Protein AF-A0A0K2Y2B6-F1 (afdb_monomer_lite)

Sequence (69 aa):
MPFLLAKLEKDLFEREECARLVLLAMFARKAIFLYRPLGTAKSMIARKVSLPLAHLKISFSALLHRFST

Organism: NCBI:txid1578720

Foldseek 3Di:
DVVLLVQLCVVVPPCSVVLVVVLVCVVVVHDDDDDDDPPNCPVVSLVSSCVVVVVVVPDDDDDDDPPDD

Radius of gyration: 12.82 Å; chains: 1; bounding box: 33×30×22 Å

Secondary structure (DSSP, 8-state):
-HHHHHHHHTT-TT-HHHHHHHHHHHHTT--------TTSSHHHHHHHHHGGGGGGT--------TT--

pLDDT: mean 75.41, std 7.27, range [54.59, 86.75]

Structure (mmCIF, N/CA/C/O backbone):
data_AF-A0A0K2Y2B6-F1
#
_entry.id   AF-A0A0K2Y2B6-F1
#
loop_
_atom_site.group_PDB
_atom_site.id
_atom_site.type_symbol
_atom_site.label_atom_id
_atom_site.label_alt_id
_atom_site.label_comp_id
_atom_site.label_asym_id
_atom_site.label_entity_id
_atom_site.label_seq_id
_atom_site.pdbx_PDB_ins_code
_atom_site.Cartn_x
_atom_site.Cartn_y
_atom_site.Cartn_z
_atom_site.occupancy
_atom_site.B_iso_or_equiv
_atom_site.auth_seq_id
_atom_site.auth_comp_id
_atom_site.auth_asym_id
_atom_site.auth_atom_id
_atom_site.pdbx_PDB_model_num
ATOM 1 N N . MET A 1 1 ? -10.045 -17.734 3.475 1.00 54.59 1 MET A N 1
ATOM 2 C CA . MET A 1 1 ? -9.492 -16.428 3.045 1.00 54.59 1 MET A CA 1
ATOM 3 C C . MET A 1 1 ? -10.171 -15.153 3.599 1.00 54.59 1 MET A C 1
ATOM 5 O O . MET A 1 1 ? -9.657 -14.092 3.278 1.00 54.59 1 MET A O 1
ATOM 9 N N . PRO A 1 2 ? -11.227 -15.149 4.448 1.00 62.06 2 PRO A N 1
ATOM 10 C CA . PRO A 1 2 ? -11.764 -13.880 4.981 1.00 62.06 2 PRO A CA 1
ATOM 11 C C . PRO A 1 2 ? -10.914 -13.279 6.117 1.00 62.06 2 PRO A C 1
ATOM 13 O O . PRO A 1 2 ? -10.876 -12.067 6.292 1.00 62.06 2 PRO A O 1
ATOM 16 N N . PHE A 1 3 ? -10.160 -14.109 6.849 1.00 69.50 3 PHE A N 1
ATOM 17 C CA . PHE A 1 3 ? -9.332 -13.668 7.979 1.00 69.50 3 PHE A CA 1
ATOM 18 C C . PHE A 1 3 ? -8.201 -12.705 7.582 1.00 69.50 3 PHE A C 1
ATOM 20 O O . PHE A 1 3 ? -7.886 -11.777 8.323 1.00 69.50 3 PHE A O 1
ATOM 27 N N . LEU A 1 4 ? -7.597 -12.903 6.403 1.00 71.12 4 LEU A N 1
ATOM 28 C CA . LEU A 1 4 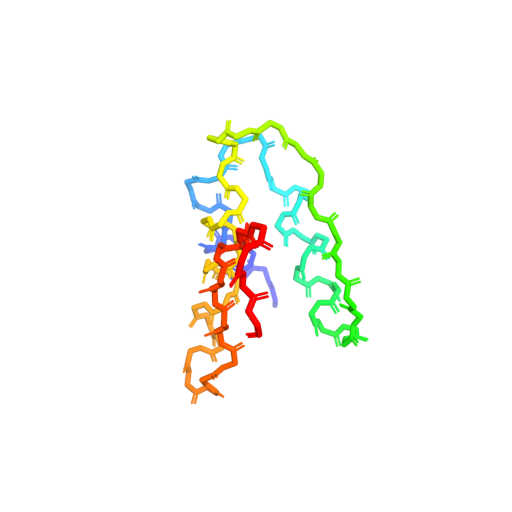? -6.506 -12.048 5.929 1.00 71.12 4 LEU A CA 1
ATOM 29 C C . LEU A 1 4 ? -7.022 -10.645 5.588 1.00 71.12 4 LEU A C 1
ATOM 31 O O . LEU A 1 4 ? -6.415 -9.657 5.990 1.00 71.12 4 LEU A O 1
ATOM 35 N N . LEU A 1 5 ? -8.167 -10.578 4.901 1.00 72.50 5 LEU A N 1
ATOM 36 C CA . LEU A 1 5 ? -8.845 -9.330 4.553 1.00 72.50 5 LEU A CA 1
ATOM 37 C C . LEU A 1 5 ? -9.308 -8.584 5.800 1.00 72.50 5 LEU A C 1
ATOM 39 O O . LEU A 1 5 ? -8.952 -7.426 5.957 1.00 72.50 5 LEU A O 1
ATOM 43 N N . ALA A 1 6 ? -9.963 -9.262 6.746 1.00 75.12 6 ALA A N 1
ATOM 44 C CA . ALA A 1 6 ? -10.375 -8.646 8.008 1.00 75.12 6 ALA A CA 1
ATOM 45 C C . ALA A 1 6 ? -9.186 -8.058 8.795 1.00 75.12 6 ALA A C 1
ATOM 47 O O . ALA A 1 6 ? -9.291 -6.994 9.403 1.00 75.12 6 ALA A O 1
ATOM 48 N N . LYS A 1 7 ? -8.021 -8.721 8.759 1.00 76.31 7 LYS A N 1
ATOM 49 C CA . LYS A 1 7 ? -6.796 -8.236 9.415 1.00 76.31 7 LYS A CA 1
ATOM 50 C C . LYS A 1 7 ? -6.133 -7.071 8.666 1.00 76.31 7 LYS A C 1
ATOM 52 O O . LYS A 1 7 ? -5.495 -6.235 9.299 1.00 76.31 7 LYS A O 1
ATOM 57 N N . LEU A 1 8 ? -6.288 -7.017 7.343 1.00 73.31 8 LEU A N 1
ATOM 58 C CA . LEU A 1 8 ? -5.811 -5.942 6.466 1.00 73.31 8 LEU A CA 1
ATOM 59 C 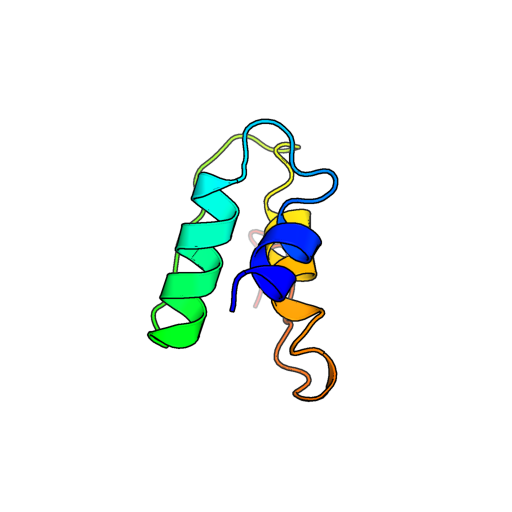C . LEU A 1 8 ? -6.689 -4.686 6.529 1.00 73.31 8 LEU A C 1
ATOM 61 O O . LEU A 1 8 ? -6.165 -3.574 6.528 1.00 73.31 8 LEU A O 1
ATOM 65 N N . GLU A 1 9 ? -8.004 -4.881 6.593 1.00 74.69 9 GLU A N 1
ATOM 66 C CA . GLU A 1 9 ? -9.035 -3.840 6.642 1.00 74.69 9 GLU A CA 1
ATOM 67 C C . GLU A 1 9 ? -9.157 -3.210 8.037 1.00 74.69 9 GLU A C 1
ATOM 69 O O . GLU A 1 9 ? -9.614 -2.075 8.167 1.00 74.69 9 GLU A O 1
ATOM 74 N N . LYS A 1 10 ? -8.659 -3.885 9.082 1.00 73.69 10 LYS A N 1
ATOM 75 C CA . LYS A 1 10 ? -8.545 -3.313 10.428 1.00 73.69 10 LYS A CA 1
ATOM 76 C C . LYS A 1 10 ? -7.738 -2.007 10.378 1.00 73.69 10 LYS A C 1
ATOM 78 O O . LYS A 1 10 ? -6.602 -1.994 9.899 1.00 73.69 10 LYS A O 1
ATOM 83 N N . ASP A 1 11 ? -8.332 -0.912 10.853 1.00 68.88 11 ASP A N 1
ATOM 84 C CA . ASP A 1 11 ? -7.804 0.466 10.821 1.00 68.88 11 ASP A CA 1
ATOM 85 C C . ASP A 1 11 ? -7.658 1.098 9.413 1.00 68.88 11 ASP A C 1
ATOM 87 O O . ASP A 1 11 ? -6.889 2.044 9.229 1.00 68.88 11 ASP A O 1
ATOM 91 N N . LEU A 1 12 ? -8.367 0.584 8.397 1.00 70.12 12 LEU A N 1
ATOM 92 C CA . LEU A 1 12 ? -8.464 1.160 7.044 1.00 70.12 12 LEU A CA 1
ATOM 93 C C . LEU A 1 12 ? -9.889 1.676 6.761 1.00 70.12 12 LEU A C 1
ATOM 95 O O . LEU A 1 12 ? -10.573 1.196 5.861 1.00 70.12 12 LEU A O 1
ATOM 99 N N . PHE A 1 13 ? -10.328 2.697 7.498 1.00 66.31 13 PHE A N 1
ATOM 100 C CA . PHE A 1 13 ? -11.612 3.354 7.220 1.00 66.31 13 PHE A CA 1
ATOM 101 C C . PHE A 1 13 ? -11.645 3.922 5.788 1.00 66.31 13 PHE A C 1
ATOM 103 O O . PHE A 1 13 ? -10.687 4.575 5.365 1.00 66.31 13 PHE A O 1
ATOM 110 N N . GLU A 1 14 ? -12.723 3.638 5.043 1.00 73.50 14 GLU A N 1
ATOM 111 C CA . GLU A 1 14 ? -12.975 4.079 3.652 1.00 73.50 14 GLU A CA 1
ATOM 112 C C . GLU A 1 14 ? -11.940 3.612 2.601 1.00 73.50 14 GLU A C 1
ATOM 114 O O . GLU A 1 14 ? -11.814 4.186 1.512 1.00 73.50 14 GLU A O 1
ATOM 119 N N . ARG A 1 15 ? -11.124 2.594 2.914 1.00 73.25 15 ARG A N 1
ATOM 120 C CA . ARG A 1 15 ? -10.030 2.130 2.028 1.00 73.25 15 ARG A CA 1
ATOM 121 C C . ARG A 1 15 ? -9.984 0.616 1.824 1.00 73.25 15 ARG A C 1
ATOM 123 O O . ARG A 1 15 ? -8.991 0.101 1.307 1.00 73.25 15 ARG A O 1
ATOM 130 N N . GLU A 1 16 ? -11.060 -0.072 2.178 1.00 76.88 16 GLU A N 1
ATOM 131 C CA . GLU A 1 16 ? -11.220 -1.527 2.075 1.00 76.88 16 GLU A CA 1
ATOM 132 C C . GLU A 1 16 ? -11.089 -2.019 0.628 1.00 76.88 16 GLU A C 1
ATOM 134 O O . GLU A 1 16 ? -10.348 -2.956 0.338 1.00 76.88 16 GLU A O 1
ATOM 139 N N . GLU A 1 17 ? -11.730 -1.327 -0.314 1.00 80.19 17 GLU A N 1
ATOM 140 C CA . GLU A 1 17 ? -11.698 -1.687 -1.733 1.00 80.19 17 GLU A CA 1
ATOM 141 C C . GLU A 1 17 ? -10.289 -1.558 -2.332 1.00 80.19 17 GLU A C 1
ATOM 143 O O . GLU A 1 17 ? -9.821 -2.452 -3.040 1.00 80.19 17 GLU A O 1
ATOM 148 N N . CYS A 1 18 ? -9.548 -0.505 -1.964 1.00 81.69 18 CYS A N 1
ATOM 149 C CA . CYS A 1 18 ? -8.142 -0.369 -2.349 1.00 81.69 18 CYS A CA 1
ATOM 150 C C . CYS A 1 18 ? -7.296 -1.529 -1.804 1.00 81.69 18 CYS A C 1
ATOM 152 O O . CYS A 1 18 ? -6.453 -2.057 -2.527 1.00 81.69 18 CYS A O 1
ATOM 154 N N . ALA A 1 19 ? -7.508 -1.940 -0.549 1.00 79.81 19 ALA A N 1
ATOM 155 C CA . ALA A 1 19 ? -6.777 -3.059 0.043 1.00 79.81 19 ALA A CA 1
ATOM 156 C C . ALA A 1 19 ? -7.070 -4.382 -0.685 1.00 79.81 19 ALA A C 1
ATOM 158 O O . ALA A 1 19 ? -6.139 -5.133 -0.982 1.00 79.81 19 ALA A O 1
ATOM 159 N N . ARG A 1 20 ? -8.336 -4.631 -1.048 1.00 82.81 20 ARG A N 1
ATOM 160 C CA . ARG A 1 20 ? -8.753 -5.803 -1.837 1.00 82.81 20 ARG A CA 1
ATOM 161 C C . ARG A 1 20 ? -8.111 -5.824 -3.223 1.00 82.81 20 ARG A C 1
ATOM 163 O O . ARG A 1 20 ? -7.577 -6.857 -3.619 1.00 82.81 20 ARG A O 1
ATOM 170 N N . LEU A 1 21 ? -8.105 -4.697 -3.938 1.00 84.62 21 LEU A N 1
ATOM 171 C CA . LEU A 1 21 ? -7.501 -4.596 -5.272 1.00 84.62 21 LEU A CA 1
ATOM 172 C C . LEU A 1 21 ? -5.981 -4.783 -5.244 1.00 84.62 21 LEU A C 1
ATOM 174 O O . LEU A 1 21 ? -5.433 -5.476 -6.098 1.00 84.62 21 LEU A O 1
ATOM 178 N N . VAL A 1 22 ? -5.297 -4.215 -4.247 1.00 84.19 22 VAL A N 1
ATOM 179 C CA . VAL A 1 22 ? -3.848 -4.409 -4.074 1.00 84.19 22 VAL A CA 1
ATOM 180 C C . VAL A 1 22 ? -3.537 -5.872 -3.754 1.00 84.19 22 VAL A C 1
ATOM 182 O O . VAL A 1 22 ? -2.605 -6.438 -4.324 1.00 84.19 22 VAL A O 1
ATOM 185 N N . LEU A 1 23 ? -4.340 -6.507 -2.895 1.00 82.19 23 LEU A N 1
ATOM 186 C CA . LEU A 1 23 ? -4.199 -7.925 -2.574 1.00 82.19 23 LEU A CA 1
ATOM 187 C C . LEU A 1 23 ? -4.422 -8.806 -3.816 1.00 82.19 23 LEU A C 1
ATOM 189 O O . LEU A 1 23 ? -3.631 -9.711 -4.078 1.00 82.19 23 LEU A O 1
ATOM 193 N N . LEU A 1 24 ? -5.456 -8.513 -4.610 1.00 85.69 24 LEU A N 1
ATOM 194 C CA . LEU A 1 24 ? -5.747 -9.215 -5.860 1.00 85.69 24 LEU A CA 1
ATOM 195 C C . LEU A 1 24 ? -4.600 -9.070 -6.867 1.00 85.69 24 LEU A C 1
ATOM 197 O O . LEU A 1 24 ? -4.153 -10.067 -7.428 1.00 85.69 24 LEU A O 1
ATOM 201 N N . ALA A 1 25 ? -4.099 -7.849 -7.073 1.00 86.62 25 ALA A N 1
ATOM 202 C CA . ALA A 1 25 ? -2.983 -7.586 -7.977 1.00 86.62 25 ALA A CA 1
ATOM 203 C C . ALA A 1 25 ? -1.718 -8.344 -7.551 1.00 86.62 25 ALA A C 1
ATOM 205 O O . ALA A 1 25 ? -1.051 -8.950 -8.389 1.00 86.62 25 ALA A O 1
ATOM 206 N N . MET A 1 26 ? -1.442 -8.395 -6.245 1.00 81.50 26 MET A N 1
ATOM 207 C CA . MET A 1 26 ? -0.321 -9.149 -5.690 1.00 81.50 26 MET A CA 1
ATOM 208 C C . MET A 1 26 ? -0.448 -10.658 -5.959 1.00 81.50 26 MET A C 1
ATOM 210 O O . MET A 1 26 ? 0.512 -11.268 -6.429 1.00 81.50 26 MET A O 1
ATOM 214 N N . PHE A 1 27 ? -1.622 -11.262 -5.737 1.00 82.50 27 PHE A N 1
ATOM 215 C CA . PHE A 1 27 ? -1.850 -12.679 -6.062 1.00 82.50 27 PHE A CA 1
ATOM 216 C C . PHE A 1 27 ? -1.810 -12.955 -7.569 1.00 82.50 27 PHE A C 1
ATOM 218 O O . PHE A 1 27 ? -1.281 -13.980 -7.992 1.00 82.50 27 PHE A O 1
ATOM 225 N N . ALA A 1 28 ? -2.300 -12.020 -8.385 1.00 86.44 28 ALA A N 1
ATOM 226 C CA . ALA A 1 28 ? -2.224 -12.088 -9.841 1.00 86.44 28 ALA A CA 1
ATOM 227 C C . ALA A 1 28 ? -0.816 -11.792 -10.395 1.00 86.44 28 ALA A C 1
ATOM 229 O O . ALA A 1 28 ? -0.629 -11.838 -11.611 1.00 86.44 28 ALA A O 1
ATOM 230 N N . ARG A 1 29 ? 0.162 -11.462 -9.532 1.00 81.50 29 ARG A N 1
ATOM 231 C CA . ARG A 1 29 ? 1.517 -11.011 -9.899 1.00 81.50 29 ARG A CA 1
ATOM 232 C C . ARG A 1 29 ? 1.514 -9.845 -10.897 1.00 81.50 29 ARG A C 1
ATOM 234 O O . ARG A 1 29 ? 2.391 -9.743 -11.751 1.00 81.50 29 ARG A O 1
ATOM 241 N N . LYS A 1 30 ? 0.520 -8.962 -10.791 1.00 83.81 30 LYS A N 1
ATOM 242 C CA . LYS A 1 30 ? 0.400 -7.745 -11.599 1.00 83.81 30 LYS A CA 1
ATOM 243 C C . LYS A 1 30 ? 0.804 -6.525 -10.778 1.00 83.81 30 LYS A C 1
ATOM 245 O O . LYS A 1 30 ? 0.524 -6.442 -9.584 1.00 83.81 30 LYS A O 1
ATOM 250 N N . ALA A 1 31 ? 1.441 -5.560 -11.435 1.00 81.50 31 ALA A N 1
ATOM 251 C CA . ALA A 1 31 ? 1.717 -4.263 -10.832 1.00 81.50 31 ALA A CA 1
ATOM 252 C C . ALA A 1 31 ? 0.414 -3.457 -10.678 1.00 81.50 31 ALA A C 1
ATOM 254 O O . ALA A 1 31 ? -0.464 -3.520 -11.539 1.00 81.50 31 ALA A O 1
ATOM 255 N N . ILE A 1 32 ? 0.299 -2.685 -9.595 1.00 83.38 32 ILE A N 1
ATOM 256 C CA . ILE A 1 32 ? -0.836 -1.792 -9.338 1.00 83.38 32 ILE A CA 1
ATOM 257 C C . ILE A 1 32 ? -0.335 -0.384 -9.023 1.00 83.38 32 ILE A C 1
ATOM 259 O O . ILE A 1 32 ? 0.643 -0.209 -8.297 1.00 83.38 32 ILE A O 1
ATOM 263 N N . PHE A 1 33 ? -1.014 0.626 -9.563 1.00 84.62 33 PHE A N 1
ATOM 264 C CA . PHE A 1 33 ? -0.701 2.030 -9.326 1.00 84.62 33 PHE A CA 1
ATOM 265 C C . PHE A 1 33 ? -1.753 2.663 -8.413 1.00 84.62 33 PHE A C 1
ATOM 267 O O . PHE A 1 33 ? -2.943 2.650 -8.717 1.00 84.62 33 PHE A O 1
ATOM 274 N N . LEU A 1 34 ? -1.316 3.230 -7.287 1.00 81.06 34 LEU A N 1
ATOM 275 C CA . LEU A 1 34 ? -2.194 3.905 -6.330 1.00 81.06 34 LEU A CA 1
ATOM 276 C C . LEU A 1 34 ? -2.136 5.424 -6.531 1.00 81.06 34 LEU A C 1
ATOM 278 O O . LEU A 1 34 ? -1.269 6.119 -5.986 1.00 81.06 34 LEU A O 1
ATOM 282 N N . TYR A 1 35 ? -3.095 5.960 -7.282 1.00 80.62 35 TYR A N 1
ATOM 283 C CA . TYR A 1 35 ? -3.251 7.401 -7.473 1.00 80.62 35 TYR A CA 1
ATOM 284 C C . TYR A 1 35 ? -4.146 8.007 -6.387 1.00 80.62 35 TYR A C 1
ATOM 286 O O . TYR A 1 35 ? -5.255 7.539 -6.165 1.00 80.62 35 TYR A O 1
ATOM 294 N N . ARG A 1 36 ? -3.636 9.012 -5.666 1.00 74.12 36 ARG A N 1
ATOM 295 C CA . ARG A 1 36 ? -4.317 9.756 -4.585 1.00 74.12 36 ARG A CA 1
ATOM 296 C C . ARG A 1 36 ? -3.401 10.890 -4.056 1.00 74.12 36 ARG A C 1
ATOM 298 O O . ARG A 1 36 ? -2.190 10.825 -4.285 1.00 74.12 36 ARG A O 1
ATOM 305 N N . PRO A 1 37 ? -3.919 11.887 -3.325 1.00 74.31 37 PRO A N 1
ATOM 306 C CA . PRO A 1 37 ? -3.109 12.915 -2.659 1.00 74.31 37 PRO A CA 1
ATOM 307 C C . PRO A 1 37 ? -2.116 12.353 -1.620 1.00 74.31 37 PRO A C 1
ATOM 309 O O . PRO A 1 37 ? -2.287 11.232 -1.124 1.00 74.31 37 PRO A O 1
ATOM 312 N N . LEU A 1 38 ? -1.083 13.126 -1.268 1.00 69.50 38 LEU A N 1
ATOM 313 C CA . LEU A 1 38 ? -0.173 12.821 -0.150 1.00 69.50 38 LEU A CA 1
ATOM 314 C C . LEU A 1 38 ? -0.963 12.685 1.168 1.00 69.50 38 LEU A C 1
ATOM 316 O O .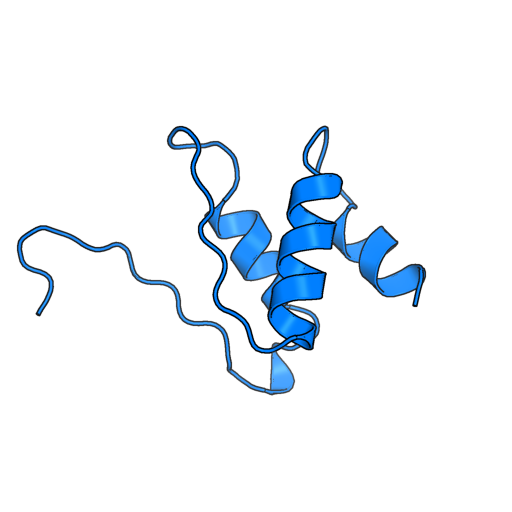 LEU A 1 38 ? -1.995 13.321 1.348 1.00 69.50 38 LEU A O 1
ATOM 320 N N . GLY A 1 39 ? -0.516 11.810 2.073 1.00 71.44 39 GLY A N 1
ATOM 321 C CA . GLY A 1 39 ? -1.187 11.575 3.365 1.00 71.44 39 GLY A CA 1
ATOM 322 C C . GLY A 1 39 ? -2.374 10.597 3.340 1.00 71.44 39 GLY A C 1
ATOM 323 O O . GLY A 1 39 ? -2.875 10.209 4.388 1.00 71.44 39 GLY A O 1
ATOM 324 N N . THR A 1 40 ? -2.788 10.091 2.176 1.00 74.38 40 THR A N 1
ATOM 325 C CA . THR A 1 40 ? -3.943 9.171 2.038 1.00 74.38 40 THR A CA 1
ATOM 326 C C . THR A 1 40 ? -3.640 7.687 2.311 1.00 74.38 40 THR A C 1
ATOM 328 O O . THR A 1 40 ? -4.272 6.794 1.745 1.00 74.38 40 THR A O 1
ATOM 331 N N . ALA A 1 41 ? -2.668 7.404 3.182 1.00 78.19 41 ALA 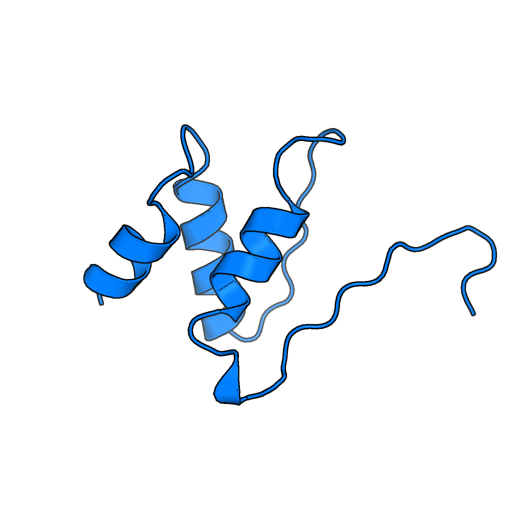A N 1
ATOM 332 C CA . ALA A 1 41 ? -2.294 6.055 3.627 1.00 78.19 41 ALA A CA 1
ATOM 333 C C . ALA A 1 41 ? -1.764 5.074 2.552 1.00 78.19 41 ALA A C 1
ATOM 335 O O . ALA A 1 4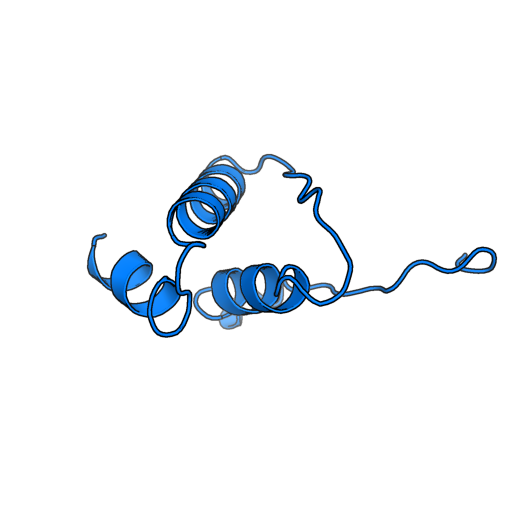1 ? -1.617 3.890 2.842 1.00 78.19 41 ALA A O 1
ATOM 336 N N . LYS A 1 42 ? -1.396 5.519 1.341 1.00 78.62 42 LYS A N 1
ATOM 337 C CA . LYS A 1 42 ? -0.885 4.631 0.267 1.00 78.62 42 LYS A CA 1
ATOM 338 C C . LYS A 1 42 ? 0.269 3.722 0.707 1.00 78.62 42 LYS A C 1
ATOM 340 O O . LYS A 1 42 ? 0.225 2.512 0.509 1.00 78.62 42 LYS A O 1
ATOM 345 N N . SER A 1 43 ? 1.286 4.305 1.339 1.00 77.38 43 SER A N 1
ATOM 346 C CA . SER A 1 43 ? 2.465 3.582 1.828 1.00 77.38 43 SER A CA 1
ATOM 347 C C . SER A 1 43 ? 2.100 2.620 2.961 1.00 77.38 43 SER A C 1
ATOM 349 O O . SER A 1 43 ? 2.695 1.553 3.088 1.00 77.38 43 SER A O 1
ATOM 351 N N . MET A 1 44 ? 1.095 2.979 3.768 1.00 79.44 44 MET A N 1
ATOM 352 C CA . MET A 1 44 ? 0.574 2.126 4.835 1.00 79.44 44 MET A CA 1
ATOM 353 C C . MET A 1 44 ? -0.153 0.904 4.264 1.00 79.44 44 MET A C 1
ATOM 355 O O . MET A 1 44 ? 0.058 -0.193 4.768 1.00 79.44 44 MET A O 1
ATOM 359 N N . ILE A 1 45 ? -0.937 1.064 3.190 1.00 78.69 45 ILE A N 1
ATOM 360 C CA . ILE A 1 45 ? -1.585 -0.053 2.482 1.00 78.69 45 ILE A CA 1
ATOM 361 C C . ILE A 1 45 ? -0.524 -0.995 1.908 1.00 78.69 45 ILE A C 1
ATOM 363 O O . ILE A 1 45 ? -0.576 -2.195 2.166 1.00 78.69 45 ILE A O 1
ATOM 367 N N . ALA A 1 46 ? 0.480 -0.457 1.206 1.00 77.38 46 ALA A N 1
ATOM 368 C CA . ALA A 1 46 ? 1.567 -1.259 0.641 1.00 77.38 46 ALA A CA 1
ATOM 369 C C . ALA A 1 46 ? 2.312 -2.064 1.724 1.00 77.38 46 ALA A C 1
ATOM 371 O O . ALA A 1 46 ? 2.512 -3.270 1.581 1.00 77.38 46 ALA A O 1
ATOM 372 N N . ARG A 1 47 ? 2.643 -1.426 2.857 1.00 77.94 47 ARG A N 1
ATOM 373 C CA . ARG A 1 47 ? 3.269 -2.106 4.002 1.00 77.94 47 ARG A CA 1
ATOM 374 C C . ARG A 1 47 ? 2.351 -3.156 4.623 1.00 77.94 47 ARG A C 1
ATOM 376 O O . ARG A 1 47 ? 2.804 -4.273 4.861 1.00 77.94 47 ARG A O 1
ATOM 383 N N . LYS A 1 48 ? 1.070 -2.845 4.846 1.00 77.69 48 LYS A N 1
ATOM 384 C CA . LYS A 1 48 ? 0.113 -3.787 5.443 1.00 77.69 48 LYS A CA 1
ATOM 385 C C . LYS A 1 48 ? -0.096 -5.028 4.582 1.00 77.69 48 LYS A C 1
ATOM 387 O O . LYS A 1 48 ? -0.111 -6.125 5.125 1.00 77.69 48 LYS A O 1
ATOM 392 N N . VAL A 1 49 ? -0.193 -4.877 3.261 1.00 75.38 49 VAL A N 1
ATOM 393 C CA . VAL A 1 49 ? -0.307 -6.016 2.332 1.00 75.38 49 VAL A CA 1
ATOM 394 C C . VAL A 1 49 ? 0.968 -6.862 2.331 1.00 75.38 49 VAL A C 1
ATOM 396 O O . VAL A 1 49 ? 0.894 -8.083 2.221 1.00 75.38 49 VAL A O 1
ATOM 399 N N . SER A 1 50 ? 2.128 -6.240 2.550 1.00 75.25 50 SER A N 1
ATOM 400 C CA . SER A 1 50 ? 3.397 -6.963 2.649 1.00 75.25 50 SER A CA 1
ATOM 401 C C . SER A 1 50 ? 3.639 -7.667 3.994 1.00 75.25 50 SER A C 1
ATOM 403 O O . SER A 1 50 ? 4.420 -8.610 4.026 1.00 75.25 50 SER A O 1
ATOM 405 N N . LEU A 1 51 ? 2.962 -7.280 5.089 1.00 74.06 51 LEU A N 1
ATOM 406 C CA . LEU A 1 51 ? 3.111 -7.897 6.423 1.00 74.06 51 LEU A CA 1
ATOM 407 C C . LEU A 1 51 ? 2.866 -9.418 6.445 1.00 74.06 51 LEU A C 1
ATOM 409 O O . LEU A 1 51 ? 3.725 -10.135 6.958 1.00 74.06 51 LEU A O 1
ATOM 413 N N . PRO A 1 52 ? 1.755 -9.957 5.900 1.00 66.94 52 PRO A N 1
ATOM 414 C CA . PRO A 1 52 ? 1.556 -11.407 5.848 1.00 66.94 52 PRO A CA 1
ATOM 415 C C . PRO A 1 52 ? 2.583 -12.127 4.957 1.00 66.94 52 PRO A C 1
ATOM 417 O O . PRO A 1 52 ? 2.746 -13.336 5.080 1.00 66.94 52 PRO A O 1
ATOM 420 N N . LEU A 1 53 ? 3.296 -11.396 4.094 1.00 67.06 53 LEU A N 1
ATOM 421 C CA . LEU A 1 53 ? 4.363 -11.907 3.231 1.00 67.06 53 LEU A CA 1
ATOM 422 C C . LEU A 1 53 ? 5.762 -11.478 3.714 1.00 67.06 53 LEU A C 1
ATOM 424 O O . LEU A 1 53 ? 6.741 -11.657 2.992 1.00 67.06 53 LEU A O 1
ATOM 428 N N . ALA A 1 54 ? 5.894 -10.943 4.935 1.00 62.88 54 ALA A N 1
ATOM 429 C CA . ALA A 1 54 ? 7.157 -10.403 5.441 1.00 62.88 54 ALA A CA 1
ATOM 430 C C . ALA A 1 54 ? 8.271 -11.461 5.504 1.00 62.88 54 ALA A C 1
ATOM 432 O O . ALA A 1 54 ? 9.440 -11.138 5.295 1.00 62.88 54 ALA A O 1
ATOM 433 N N . HIS A 1 55 ? 7.910 -12.737 5.693 1.00 62.19 55 HIS A N 1
ATOM 434 C CA . HIS A 1 55 ? 8.848 -13.863 5.639 1.00 62.19 55 HIS A CA 1
ATOM 435 C C . HIS A 1 55 ? 9.556 -13.988 4.276 1.00 62.19 55 HIS A C 1
ATOM 437 O O . HIS A 1 55 ? 10.675 -14.484 4.195 1.00 62.19 55 HIS A O 1
ATOM 443 N N . LEU A 1 56 ? 8.932 -13.513 3.196 1.00 60.94 56 LEU A N 1
ATOM 444 C CA . LEU A 1 56 ? 9.479 -13.576 1.843 1.00 60.94 56 LEU A CA 1
ATOM 445 C C . LEU A 1 56 ? 10.365 -12.360 1.489 1.00 60.94 56 LEU A C 1
ATOM 447 O O . LEU A 1 56 ? 10.914 -12.326 0.393 1.00 60.94 56 LEU A O 1
ATOM 451 N N . LYS A 1 57 ? 10.509 -11.359 2.381 1.00 61.53 57 LYS A N 1
ATOM 452 C CA . LYS A 1 57 ? 11.300 -10.121 2.169 1.00 61.53 57 LYS A CA 1
ATOM 453 C C . LYS A 1 57 ? 11.008 -9.385 0.842 1.00 61.53 57 LYS A C 1
ATOM 455 O O . LYS A 1 57 ? 11.903 -8.808 0.238 1.00 61.53 57 LYS A O 1
ATOM 460 N N . ILE A 1 58 ? 9.750 -9.368 0.392 1.00 63.69 58 ILE A N 1
ATOM 461 C CA . ILE A 1 58 ? 9.348 -8.790 -0.914 1.00 63.69 58 ILE A CA 1
ATOM 462 C C . ILE A 1 58 ? 8.991 -7.288 -0.800 1.00 63.69 58 ILE A C 1
ATOM 464 O O . ILE A 1 58 ? 8.662 -6.632 -1.784 1.00 63.69 58 ILE A O 1
ATOM 468 N N . SER A 1 59 ? 9.027 -6.701 0.401 1.00 64.31 59 SER A N 1
ATOM 469 C CA . SER A 1 59 ? 8.645 -5.299 0.602 1.00 64.31 59 SER A CA 1
ATOM 470 C C . SER A 1 59 ? 9.799 -4.343 0.287 1.00 64.31 59 SER A C 1
ATOM 472 O O . SER A 1 59 ? 10.738 -4.227 1.073 1.00 64.31 59 SER A O 1
ATOM 474 N N . PHE A 1 60 ? 9.690 -3.601 -0.813 1.00 68.06 60 PHE A N 1
ATOM 475 C CA . PHE A 1 60 ? 10.565 -2.471 -1.126 1.00 68.06 60 PHE A CA 1
ATOM 476 C C . PHE A 1 60 ? 9.769 -1.166 -1.071 1.00 68.06 60 PHE A C 1
ATOM 478 O O . PHE A 1 60 ? 8.650 -1.080 -1.574 1.00 68.06 60 PHE A O 1
ATOM 485 N N . SER A 1 61 ? 10.335 -0.143 -0.436 1.00 74.00 61 SER A N 1
ATOM 486 C CA . SER A 1 61 ? 9.728 1.181 -0.330 1.00 74.00 61 SER A CA 1
ATOM 487 C C . SER A 1 61 ? 10.791 2.219 -0.641 1.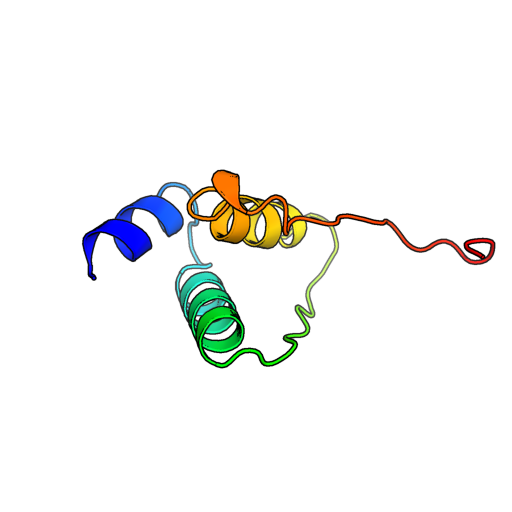00 74.00 61 SER A C 1
ATOM 489 O O . SER A 1 61 ? 11.699 2.414 0.160 1.00 74.00 61 SER A O 1
ATOM 491 N N . ALA A 1 62 ? 10.637 2.919 -1.760 1.00 76.00 62 ALA A N 1
ATOM 492 C CA . ALA A 1 62 ? 11.478 4.046 -2.131 1.00 76.00 62 ALA A CA 1
ATOM 493 C C . ALA A 1 62 ? 10.613 5.278 -2.390 1.00 76.00 62 ALA A C 1
ATOM 495 O O . ALA A 1 62 ? 9.538 5.187 -2.987 1.00 76.00 62 ALA A O 1
ATOM 496 N N . LEU A 1 63 ? 11.094 6.431 -1.932 1.00 81.06 63 LEU A N 1
ATOM 497 C CA . LEU A 1 63 ? 10.563 7.722 -2.338 1.00 81.06 63 LEU A CA 1
ATOM 498 C C . LEU A 1 63 ? 11.454 8.230 -3.465 1.00 81.06 63 LEU A C 1
ATOM 500 O O . LEU A 1 63 ? 12.626 8.523 -3.246 1.00 81.06 63 LEU A O 1
ATOM 504 N N . LEU A 1 64 ? 10.901 8.273 -4.674 1.00 81.50 64 LEU A N 1
ATOM 505 C CA . LEU A 1 64 ? 11.631 8.738 -5.845 1.00 81.50 64 LEU A CA 1
ATOM 506 C C . LEU A 1 64 ? 11.774 10.258 -5.777 1.00 81.50 64 LEU A C 1
ATOM 508 O O . LEU A 1 64 ? 10.781 10.981 -5.678 1.00 81.50 64 LEU A O 1
ATOM 512 N N . HIS A 1 65 ? 13.013 10.731 -5.842 1.00 82.94 65 HIS A N 1
ATOM 513 C CA . HIS A 1 65 ? 13.336 12.137 -6.038 1.00 82.94 65 HIS A CA 1
ATOM 514 C C . HIS A 1 65 ? 13.909 12.334 -7.447 1.00 82.94 65 HIS A C 1
ATOM 516 O O . HIS A 1 65 ? 14.335 11.378 -8.089 1.00 82.94 65 HIS A O 1
ATOM 522 N N . ARG A 1 66 ? 13.980 13.582 -7.925 1.00 81.19 66 ARG A N 1
ATOM 523 C CA . ARG A 1 66 ? 14.554 13.917 -9.245 1.00 81.19 66 ARG A CA 1
ATOM 524 C C . ARG A 1 66 ? 15.993 13.422 -9.451 1.00 81.19 66 ARG A C 1
ATOM 526 O O . ARG A 1 66 ? 16.432 13.335 -10.587 1.00 81.19 66 ARG A O 1
ATOM 533 N N . PHE A 1 67 ? 16.702 13.118 -8.366 1.00 86.75 67 PHE A N 1
ATOM 534 C CA . PHE A 1 67 ? 18.091 12.649 -8.367 1.00 86.75 67 PHE A CA 1
ATOM 535 C C . PHE A 1 67 ? 18.233 11.191 -7.908 1.00 86.75 67 PHE A C 1
ATOM 537 O O . PHE A 1 67 ? 19.335 10.762 -7.585 1.00 86.75 67 PHE A O 1
ATOM 544 N N . SER A 1 68 ? 17.134 10.438 -7.813 1.00 74.12 68 SER A N 1
ATOM 545 C CA . SER A 1 68 ? 17.220 8.994 -7.588 1.00 74.12 68 SER A CA 1
ATOM 546 C C . SER A 1 68 ? 17.784 8.328 -8.847 1.00 74.12 68 SER A C 1
ATOM 548 O O . SER A 1 68 ? 17.161 8.415 -9.903 1.00 74.12 68 SER A O 1
ATOM 550 N N . THR A 1 69 ? 18.955 7.704 -8.718 1.00 67.56 69 THR A N 1
ATOM 551 C CA . THR A 1 69 ? 19.617 6.863 -9.734 1.00 67.56 69 THR A CA 1
ATOM 552 C C . THR A 1 69 ? 19.278 5.396 -9.566 1.00 67.56 69 THR A C 1
ATOM 554 O O . THR A 1 69 ? 19.212 4.959 -8.393 1.00 67.56 69 THR A O 1
#

InterPro domains:
  IPR027417 P-loop containing nucleoside triphosphate hydrolase [G3DSA:3.40.50.300] (3-69)
  IPR045427 MoxR domain [PF20030] (5-68)